Protein AF-A0A1F2TMM4-F1 (afdb_monomer_lite)

Structure (mmCIF, N/CA/C/O backbone):
data_AF-A0A1F2TMM4-F1
#
_entry.id   AF-A0A1F2TMM4-F1
#
loop_
_atom_site.group_PDB
_atom_site.id
_atom_site.type_symbol
_atom_site.label_atom_id
_atom_site.label_alt_id
_atom_site.label_comp_id
_atom_site.label_asym_id
_atom_site.label_entity_id
_atom_site.label_seq_id
_atom_site.pdbx_PDB_ins_code
_atom_site.Cartn_x
_atom_site.Cartn_y
_atom_site.Cartn_z
_atom_site.occupancy
_atom_site.B_iso_or_equiv
_atom_site.auth_seq_id
_atom_site.auth_comp_id
_atom_site.auth_asym_id
_atom_site.auth_atom_id
_atom_site.pdbx_PDB_model_num
ATOM 1 N N . MET A 1 1 ? 10.411 -14.068 -1.521 1.00 69.00 1 MET A N 1
ATOM 2 C CA . MET A 1 1 ? 9.157 -13.344 -1.200 1.00 69.00 1 MET A CA 1
ATOM 3 C C . MET A 1 1 ? 8.398 -13.103 -2.488 1.00 69.00 1 MET A C 1
ATOM 5 O O . MET A 1 1 ? 9.054 -12.817 -3.476 1.00 69.00 1 MET A O 1
ATOM 9 N N . LYS A 1 2 ? 7.069 -13.236 -2.517 1.00 70.75 2 LYS A N 1
ATOM 10 C CA . LYS A 1 2 ? 6.279 -12.929 -3.717 1.00 70.75 2 LYS A CA 1
ATOM 11 C C . LYS A 1 2 ? 5.278 -11.819 -3.378 1.00 70.75 2 LYS A C 1
ATOM 13 O O . LYS A 1 2 ? 4.408 -12.082 -2.549 1.00 70.75 2 LYS A O 1
ATOM 18 N N . PRO A 1 3 ? 5.389 -10.612 -3.964 1.00 80.25 3 PRO A N 1
ATOM 19 C CA . PRO A 1 3 ? 4.380 -9.575 -3.771 1.00 80.25 3 PRO A CA 1
ATOM 20 C C . PRO A 1 3 ? 2.982 -10.102 -4.109 1.00 80.25 3 PRO A C 1
ATOM 22 O O . PRO A 1 3 ? 2.794 -10.832 -5.084 1.00 80.25 3 PRO A O 1
ATOM 25 N N . THR A 1 4 ? 1.990 -9.744 -3.294 1.00 90.00 4 THR A N 1
ATOM 26 C CA . THR A 1 4 ? 0.602 -10.152 -3.540 1.00 90.00 4 THR A CA 1
ATOM 27 C C . THR A 1 4 ? -0.028 -9.167 -4.520 1.00 90.00 4 THR A C 1
ATOM 29 O O . THR A 1 4 ? 0.005 -7.965 -4.243 1.00 90.00 4 THR A O 1
ATOM 32 N N . PRO A 1 5 ? -0.604 -9.613 -5.654 1.00 91.31 5 PRO A N 1
ATOM 33 C CA . PRO A 1 5 ? -1.351 -8.727 -6.540 1.00 91.31 5 PRO A CA 1
ATOM 34 C C . PRO A 1 5 ? -2.406 -7.951 -5.752 1.00 91.31 5 PRO A C 1
ATOM 36 O O . PRO A 1 5 ? -3.120 -8.524 -4.932 1.00 91.31 5 PRO A O 1
ATOM 39 N N . LEU A 1 6 ? -2.528 -6.645 -5.993 1.00 92.56 6 LEU A N 1
ATOM 40 C CA . LEU A 1 6 ? -3.396 -5.786 -5.183 1.00 92.56 6 LEU A CA 1
ATOM 41 C C . LEU A 1 6 ? -4.858 -6.252 -5.194 1.00 92.56 6 LEU A C 1
ATOM 43 O O . LEU A 1 6 ? -5.543 -6.112 -4.192 1.00 92.56 6 LEU A O 1
ATOM 47 N N . ILE A 1 7 ? -5.324 -6.864 -6.285 1.00 95.00 7 ILE A N 1
ATOM 48 C CA . ILE A 1 7 ? -6.676 -7.437 -6.390 1.00 95.00 7 ILE A CA 1
ATOM 49 C C . ILE A 1 7 ? -6.937 -8.593 -5.402 1.00 95.00 7 ILE A C 1
ATOM 51 O O . ILE A 1 7 ? -8.093 -8.887 -5.087 1.00 95.00 7 ILE A O 1
ATOM 55 N N . ASP A 1 8 ? -5.883 -9.223 -4.884 1.00 95.38 8 ASP A N 1
ATOM 56 C CA . ASP A 1 8 ? -5.945 -10.359 -3.959 1.00 95.38 8 ASP A CA 1
ATOM 57 C C . ASP A 1 8 ? -5.644 -9.976 -2.502 1.00 95.38 8 ASP A C 1
ATOM 59 O O . ASP A 1 8 ? -5.849 -10.780 -1.594 1.00 95.38 8 ASP A O 1
ATOM 63 N N . ALA A 1 9 ? -5.237 -8.732 -2.248 1.00 94.38 9 ALA A N 1
ATOM 64 C CA . ALA A 1 9 ? -4.833 -8.238 -0.933 1.00 94.38 9 ALA A CA 1
ATOM 65 C C . ALA A 1 9 ? -6.020 -7.853 -0.024 1.00 94.38 9 ALA A C 1
ATOM 67 O O . ALA A 1 9 ? -6.048 -6.765 0.542 1.00 94.38 9 ALA A O 1
ATOM 68 N N . LEU A 1 10 ? -7.029 -8.720 0.105 1.00 94.56 10 LEU A N 1
ATOM 69 C CA . LEU A 1 10 ? -8.280 -8.427 0.828 1.00 94.56 10 LEU A CA 1
ATOM 70 C C . LEU A 1 10 ? -8.173 -8.488 2.359 1.00 94.56 10 LEU A C 1
ATOM 72 O O . LEU A 1 10 ? -9.057 -7.976 3.046 1.00 94.56 10 LEU A O 1
ATOM 76 N N . ASP A 1 11 ? -7.147 -9.148 2.894 1.00 93.69 11 ASP A N 1
ATOM 77 C CA . ASP A 1 11 ? -7.021 -9.361 4.334 1.00 93.69 11 ASP A CA 1
ATOM 78 C C . ASP A 1 11 ? -6.345 -8.174 5.031 1.00 93.69 11 ASP A C 1
ATOM 80 O O . ASP A 1 11 ? -5.123 -8.009 5.003 1.00 93.69 11 ASP A O 1
ATOM 84 N N . GLU A 1 12 ? -7.153 -7.368 5.714 1.00 91.56 12 GLU A N 1
ATOM 85 C CA . GLU A 1 12 ? -6.699 -6.206 6.479 1.00 91.56 12 GLU A CA 1
ATOM 86 C C . GLU A 1 12 ? -5.699 -6.556 7.581 1.00 91.56 12 GLU A C 1
ATOM 88 O O . GLU A 1 12 ? -4.854 -5.726 7.915 1.00 91.56 12 GLU A O 1
ATOM 93 N N . LYS A 1 13 ? -5.746 -7.778 8.126 1.00 89.88 13 LYS A N 1
ATOM 94 C CA . LYS A 1 13 ? -4.810 -8.210 9.173 1.00 89.88 13 LYS A CA 1
ATOM 95 C C . LYS A 1 13 ? -3.401 -8.428 8.637 1.00 89.88 13 LYS A C 1
ATOM 97 O O . LYS A 1 13 ? -2.453 -8.369 9.411 1.00 89.88 13 LYS A O 1
ATOM 102 N N . HIS A 1 14 ? -3.264 -8.670 7.336 1.00 90.88 14 HIS A N 1
ATOM 103 C CA . HIS A 1 14 ? -1.972 -8.910 6.698 1.00 90.88 14 HIS A CA 1
ATOM 104 C C . HIS A 1 14 ? -1.487 -7.697 5.899 1.00 90.88 14 HIS A C 1
ATOM 106 O O . HIS A 1 14 ? -0.286 -7.422 5.911 1.00 90.88 14 HIS A O 1
ATOM 112 N N . PHE A 1 15 ? -2.402 -6.962 5.254 1.00 90.81 15 PHE A N 1
ATOM 113 C CA . PHE A 1 15 ? -2.084 -5.890 4.300 1.00 90.81 15 PHE A CA 1
ATOM 114 C C . PHE A 1 15 ? -2.547 -4.485 4.730 1.00 90.81 15 PHE A C 1
ATOM 116 O O . PHE A 1 15 ? -2.231 -3.504 4.054 1.00 90.81 15 PHE A O 1
ATOM 123 N N . GLY A 1 16 ? -3.300 -4.355 5.826 1.00 89.88 16 GLY A N 1
ATOM 124 C CA . GLY A 1 16 ? -3.872 -3.088 6.295 1.00 89.88 16 GLY A CA 1
ATOM 125 C C . GLY A 1 16 ? -5.124 -2.623 5.534 1.00 89.88 16 GLY A C 1
ATOM 126 O O . GLY A 1 16 ? -5.480 -3.149 4.476 1.00 89.88 16 GLY A O 1
ATOM 127 N N . GLY A 1 17 ? -5.799 -1.611 6.092 1.00 89.62 17 GLY A N 1
ATOM 128 C CA . GLY A 1 17 ? -7.124 -1.150 5.641 1.00 89.62 17 GLY A CA 1
ATOM 129 C C . GLY A 1 17 ? -7.149 -0.568 4.225 1.00 89.62 17 GLY A C 1
ATOM 130 O O . GLY A 1 17 ? -8.059 -0.852 3.438 1.00 89.62 17 GLY A O 1
ATOM 131 N N . LYS A 1 18 ? -6.110 0.186 3.849 1.00 90.75 18 LYS A N 1
ATOM 132 C CA . LYS A 1 18 ? -6.027 0.844 2.537 1.00 90.75 18 LYS A CA 1
ATOM 133 C C . LYS A 1 18 ? -5.828 -0.154 1.406 1.00 90.75 18 LYS A C 1
ATOM 135 O O . LYS A 1 18 ? -6.523 -0.066 0.396 1.00 90.75 18 LYS A O 1
ATOM 140 N N . ALA A 1 19 ? -4.906 -1.102 1.571 1.00 92.88 19 ALA A N 1
ATOM 141 C CA . ALA A 1 19 ? -4.655 -2.143 0.577 1.00 92.88 19 ALA A CA 1
ATOM 142 C C . ALA A 1 19 ? -5.905 -3.006 0.363 1.00 92.88 19 ALA A C 1
ATOM 144 O O . ALA A 1 19 ? -6.340 -3.164 -0.777 1.00 92.88 19 ALA A O 1
ATOM 145 N N . ALA A 1 20 ? -6.550 -3.452 1.448 1.00 93.69 20 ALA A N 1
ATOM 146 C CA . ALA A 1 20 ? -7.796 -4.212 1.372 1.00 93.69 20 ALA A CA 1
ATOM 147 C C . ALA A 1 20 ? -8.934 -3.424 0.716 1.00 93.69 20 ALA A C 1
ATOM 149 O O . ALA A 1 20 ? -9.695 -3.964 -0.087 1.00 93.69 20 ALA A O 1
ATOM 150 N N . SER A 1 21 ? -9.035 -2.126 1.000 1.00 94.00 21 SER A N 1
ATOM 151 C CA . SER A 1 21 ? -1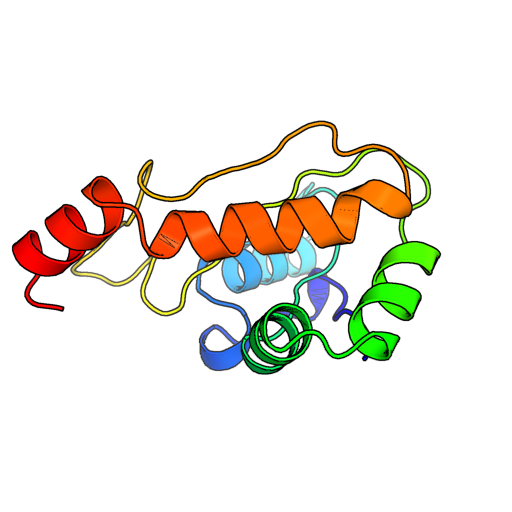0.019 -1.260 0.354 1.00 94.00 21 SER A CA 1
ATOM 152 C C . SER A 1 21 ? -9.762 -1.127 -1.147 1.00 94.00 21 SER A C 1
ATOM 154 O O . SER A 1 21 ? -10.690 -1.306 -1.931 1.00 94.00 21 SER A O 1
ATOM 156 N N . LEU A 1 22 ? -8.515 -0.910 -1.578 1.00 95.19 22 LEU A N 1
ATOM 157 C CA . LEU A 1 22 ? -8.164 -0.890 -3.003 1.00 95.19 22 LEU A CA 1
ATOM 158 C C . LEU A 1 22 ? -8.426 -2.243 -3.687 1.00 95.19 22 LEU A C 1
ATOM 160 O O . LEU A 1 22 ? -8.946 -2.262 -4.803 1.00 95.19 22 LEU A O 1
ATOM 164 N N . ALA A 1 23 ? -8.146 -3.360 -3.009 1.00 95.81 23 ALA A N 1
ATOM 165 C CA . ALA A 1 23 ? -8.452 -4.707 -3.491 1.00 95.81 23 ALA A CA 1
ATOM 166 C C . ALA A 1 23 ? -9.958 -4.896 -3.741 1.00 95.81 23 ALA A C 1
ATOM 168 O O . ALA A 1 23 ? -10.367 -5.394 -4.793 1.00 95.81 23 ALA A O 1
ATOM 169 N N . ARG A 1 24 ? -10.801 -4.437 -2.804 1.00 96.31 24 ARG A N 1
ATOM 170 C CA . ARG A 1 24 ? -12.266 -4.452 -2.946 1.00 96.31 24 ARG A CA 1
ATOM 171 C C . ARG A 1 24 ? -12.732 -3.617 -4.140 1.00 96.31 24 ARG A C 1
ATOM 173 O O . ARG A 1 24 ? -13.573 -4.084 -4.904 1.00 96.31 24 ARG A O 1
ATOM 180 N N . LEU A 1 25 ? -12.168 -2.423 -4.334 1.00 96.94 25 LEU A N 1
ATOM 181 C CA . LEU A 1 25 ? -12.504 -1.558 -5.471 1.00 96.94 25 LEU A CA 1
ATOM 182 C C . LEU A 1 25 ? -12.100 -2.192 -6.816 1.00 96.94 25 LEU A C 1
ATOM 184 O O . LEU A 1 25 ? -12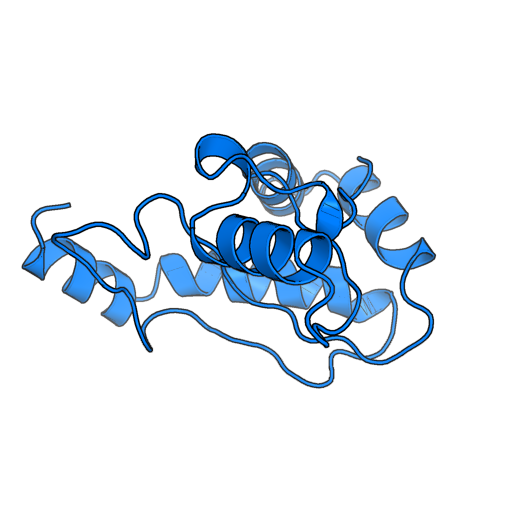.898 -2.176 -7.752 1.00 96.94 25 LEU A O 1
ATOM 188 N N . LEU A 1 26 ? -10.915 -2.812 -6.900 1.00 96.12 26 LEU A N 1
ATOM 189 C CA . LEU A 1 26 ? -10.480 -3.567 -8.084 1.00 96.12 26 LEU A CA 1
ATOM 190 C C . LEU A 1 26 ? -11.443 -4.713 -8.413 1.00 96.12 26 LEU A C 1
ATOM 192 O O . LEU A 1 26 ? -11.863 -4.855 -9.559 1.00 96.12 26 LEU A O 1
ATOM 196 N N . ARG A 1 27 ? -11.840 -5.508 -7.410 1.00 96.31 27 ARG A N 1
ATOM 197 C CA . ARG A 1 27 ? -12.803 -6.610 -7.595 1.00 96.31 27 ARG A CA 1
ATOM 198 C C . ARG A 1 27 ? -14.200 -6.129 -7.982 1.00 96.31 27 ARG A C 1
ATOM 200 O O . ARG A 1 27 ? -14.920 -6.857 -8.658 1.00 96.31 27 ARG A O 1
ATOM 207 N N . ALA A 1 28 ? -14.565 -4.910 -7.596 1.00 97.31 28 ALA A N 1
ATOM 208 C CA . ALA A 1 28 ? -15.793 -4.255 -8.035 1.00 97.31 28 ALA A CA 1
ATOM 209 C C . ALA A 1 28 ? -15.711 -3.694 -9.472 1.00 97.31 28 ALA A C 1
ATOM 211 O O . ALA A 1 28 ? -16.688 -3.129 -9.956 1.00 97.31 28 ALA A O 1
ATOM 212 N N . GLY A 1 29 ? -14.569 -3.829 -10.159 1.00 96.62 29 GLY A N 1
ATOM 213 C CA . GLY A 1 29 ? -14.373 -3.334 -11.524 1.00 96.62 29 GLY A CA 1
ATOM 214 C C . GLY A 1 29 ? -14.155 -1.822 -11.618 1.00 96.62 29 GLY A C 1
ATOM 215 O O . GLY A 1 29 ? -14.265 -1.254 -12.703 1.00 96.62 29 GLY A O 1
ATOM 216 N N . LEU A 1 30 ? -13.861 -1.153 -10.498 1.00 97.50 30 LEU A N 1
ATOM 217 C CA . LEU A 1 30 ? -13.562 0.277 -10.490 1.00 97.50 30 LEU A CA 1
ATOM 218 C C . LEU A 1 30 ? -12.141 0.543 -11.017 1.00 97.50 30 LEU A C 1
ATOM 220 O O . LEU A 1 30 ? -11.253 -0.297 -10.844 1.00 97.50 30 LEU A O 1
ATOM 224 N N . PRO A 1 31 ? -11.896 1.715 -11.635 1.00 95.44 31 PRO A N 1
ATOM 225 C CA . PRO A 1 31 ? -10.619 2.038 -12.265 1.00 95.44 31 PRO A CA 1
ATOM 226 C C . PRO A 1 31 ? -9.551 2.383 -11.217 1.00 95.44 31 PRO A C 1
ATOM 228 O O . PRO A 1 31 ? -9.225 3.545 -10.980 1.00 95.44 31 PRO A O 1
ATOM 231 N N . VAL A 1 32 ? -9.002 1.357 -10.577 1.00 93.62 32 VAL A N 1
ATOM 232 C CA . VAL A 1 32 ? -7.867 1.467 -9.659 1.00 93.62 32 VAL A CA 1
ATOM 233 C C . VAL A 1 32 ? -6.592 1.077 -10.414 1.00 93.62 32 VAL A C 1
ATOM 235 O O . VAL A 1 32 ? -6.594 0.061 -11.112 1.00 93.62 32 VAL A O 1
ATOM 238 N N . PRO A 1 33 ? -5.494 1.849 -10.300 1.00 90.56 33 PRO A N 1
ATOM 239 C CA . PRO A 1 33 ? -4.220 1.460 -10.893 1.00 90.56 33 PRO A CA 1
ATOM 240 C C . PRO A 1 33 ? -3.769 0.071 -10.408 1.00 90.56 33 PRO A C 1
ATOM 242 O O . PRO A 1 33 ? -3.904 -0.223 -9.216 1.00 90.56 33 PRO A O 1
ATOM 245 N N . PRO A 1 34 ? -3.215 -0.782 -11.289 1.00 86.50 34 PRO A N 1
ATOM 246 C CA . PRO A 1 34 ? -2.674 -2.067 -10.873 1.00 86.50 34 PRO A CA 1
ATOM 247 C C . PRO A 1 34 ? -1.477 -1.862 -9.939 1.00 86.50 34 PRO A C 1
ATOM 249 O O . PRO A 1 34 ? -0.780 -0.848 -9.993 1.00 86.50 34 PRO A O 1
ATOM 252 N N . GLY A 1 35 ? -1.222 -2.850 -9.091 1.00 89.19 35 GLY A N 1
ATOM 253 C CA . GLY A 1 35 ? -0.100 -2.818 -8.168 1.00 89.19 35 GLY A CA 1
ATOM 254 C C . GLY A 1 35 ? -0.051 -4.067 -7.308 1.00 89.19 35 GLY A C 1
ATOM 255 O O . GLY A 1 35 ? -0.760 -5.043 -7.564 1.00 89.19 35 GLY A O 1
ATOM 256 N N . PHE A 1 36 ? 0.760 -3.998 -6.261 1.00 90.06 36 PHE A N 1
ATOM 257 C CA . PHE A 1 36 ? 0.980 -5.091 -5.328 1.00 90.06 36 PHE A CA 1
ATOM 258 C C . PHE A 1 36 ? 0.911 -4.594 -3.888 1.00 90.06 36 PHE A C 1
ATOM 260 O O . PHE A 1 36 ? 1.216 -3.432 -3.610 1.00 90.06 36 PHE A O 1
ATOM 267 N N . ALA A 1 37 ? 0.534 -5.487 -2.980 1.00 91.69 37 ALA A N 1
ATOM 268 C CA . ALA A 1 37 ? 0.620 -5.286 -1.544 1.00 91.69 37 ALA A CA 1
ATOM 269 C C . ALA A 1 37 ? 1.686 -6.215 -0.952 1.00 91.69 37 ALA A C 1
ATOM 271 O O . ALA A 1 37 ? 1.833 -7.369 -1.368 1.00 91.69 37 ALA A O 1
ATOM 272 N N . LEU A 1 38 ? 2.416 -5.698 0.034 1.00 89.00 38 LEU A N 1
ATOM 273 C CA . LEU A 1 38 ? 3.345 -6.476 0.847 1.00 89.00 38 LEU A CA 1
ATOM 274 C C . LEU A 1 38 ? 2.666 -6.828 2.156 1.00 89.00 38 LEU A C 1
ATOM 276 O O . LEU A 1 38 ? 2.061 -5.956 2.785 1.00 89.00 38 LEU A O 1
ATOM 280 N N . ALA A 1 39 ? 2.752 -8.098 2.548 1.00 88.94 39 ALA A N 1
ATOM 281 C CA . ALA A 1 39 ? 2.274 -8.505 3.856 1.00 88.94 39 ALA A CA 1
ATOM 282 C C . ALA A 1 39 ? 3.145 -7.862 4.944 1.00 88.94 39 ALA A C 1
ATOM 284 O O . ALA A 1 39 ? 4.309 -7.528 4.723 1.00 88.94 39 ALA A O 1
ATOM 285 N N . THR A 1 40 ? 2.604 -7.717 6.148 1.00 85.69 40 THR A N 1
ATOM 286 C CA . THR A 1 40 ? 3.356 -7.134 7.271 1.00 85.69 40 THR A CA 1
ATOM 287 C C . THR A 1 40 ? 4.658 -7.899 7.545 1.00 85.69 40 THR A C 1
ATOM 289 O O . THR A 1 40 ? 5.709 -7.280 7.684 1.00 85.69 40 THR A O 1
ATOM 292 N N . THR A 1 41 ? 4.615 -9.233 7.485 1.00 85.56 41 THR A N 1
ATOM 293 C CA . THR A 1 41 ? 5.791 -10.113 7.617 1.00 85.56 41 THR A CA 1
ATOM 294 C C . THR A 1 41 ? 6.843 -9.868 6.538 1.00 85.56 41 THR A C 1
ATOM 296 O O . THR A 1 41 ? 8.039 -10.007 6.776 1.00 85.56 41 THR A O 1
ATOM 299 N N . ASP A 1 42 ? 6.403 -9.494 5.338 1.00 83.69 42 ASP A N 1
ATOM 300 C CA . ASP A 1 42 ? 7.296 -9.206 4.225 1.00 83.69 42 ASP A CA 1
ATOM 301 C C . ASP A 1 42 ? 8.005 -7.863 4.427 1.00 83.69 42 ASP A C 1
ATOM 303 O O . ASP A 1 42 ? 9.213 -7.745 4.232 1.00 83.69 42 ASP A O 1
ATOM 307 N N . VAL A 1 43 ? 7.268 -6.849 4.884 1.00 81.81 43 VAL A N 1
ATOM 308 C CA . VAL A 1 43 ? 7.847 -5.548 5.240 1.00 81.81 43 VAL A CA 1
ATOM 309 C C . VAL A 1 43 ? 8.858 -5.690 6.385 1.00 81.81 43 VAL A C 1
ATOM 311 O O . VAL A 1 43 ? 9.900 -5.038 6.353 1.00 81.81 43 VAL A O 1
ATOM 314 N N . GLU A 1 44 ? 8.584 -6.553 7.366 1.00 82.19 44 GLU A N 1
ATOM 315 C CA . GLU A 1 44 ? 9.512 -6.877 8.460 1.00 82.19 44 GLU A CA 1
ATOM 316 C C . GLU A 1 44 ? 10.790 -7.546 7.947 1.00 82.19 44 GLU A C 1
ATOM 318 O O . GLU A 1 44 ? 11.881 -7.077 8.251 1.00 82.19 44 GLU A O 1
ATOM 323 N N . ALA A 1 45 ? 10.680 -8.553 7.079 1.00 80.19 45 ALA A N 1
ATOM 324 C CA . ALA A 1 45 ? 11.850 -9.210 6.496 1.00 80.19 45 ALA A CA 1
ATOM 325 C C . ALA A 1 45 ? 12.740 -8.246 5.685 1.00 80.19 45 ALA A C 1
ATOM 327 O O . ALA A 1 45 ? 13.968 -8.345 5.726 1.00 80.19 45 ALA A O 1
ATOM 328 N N . VAL A 1 46 ? 12.134 -7.299 4.957 1.00 76.00 46 VAL A N 1
ATOM 329 C CA . VAL A 1 46 ? 12.871 -6.236 4.251 1.00 76.00 46 VAL A CA 1
ATOM 330 C C . VAL A 1 46 ? 13.597 -5.322 5.241 1.00 76.00 46 VAL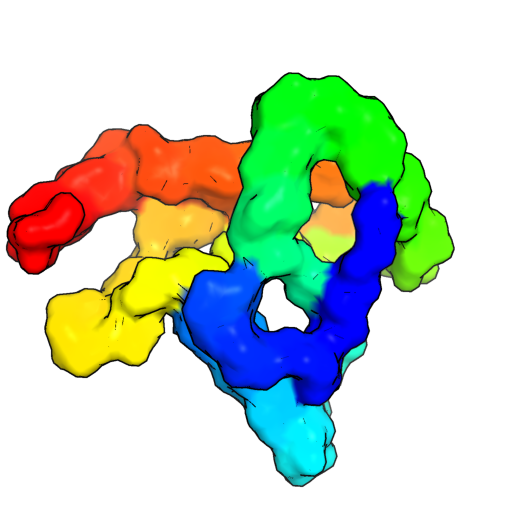 A C 1
ATOM 332 O O . VAL A 1 46 ? 14.751 -4.965 5.008 1.00 76.00 46 VAL A O 1
ATOM 335 N N . PHE A 1 47 ? 12.939 -4.960 6.343 1.00 76.81 47 PHE A N 1
ATOM 336 C CA . PHE A 1 47 ? 13.519 -4.122 7.391 1.00 76.81 47 PHE A CA 1
ATOM 337 C C . PHE A 1 47 ? 14.690 -4.805 8.111 1.00 76.81 47 PHE A C 1
ATOM 339 O O . PHE A 1 47 ? 15.704 -4.164 8.374 1.00 76.81 47 PHE A O 1
ATOM 346 N N . ASP A 1 48 ? 14.593 -6.114 8.340 1.00 80.38 48 ASP A N 1
ATOM 347 C CA . ASP A 1 48 ? 15.648 -6.927 8.957 1.00 80.38 48 ASP A CA 1
ATOM 348 C C . ASP A 1 48 ? 16.837 -7.200 8.010 1.00 80.38 48 ASP A C 1
ATOM 350 O O . ASP A 1 48 ? 17.785 -7.900 8.369 1.00 80.38 48 ASP A O 1
ATOM 354 N N . GLY A 1 49 ? 16.824 -6.635 6.796 1.00 70.62 49 GLY A N 1
ATOM 355 C CA . GLY A 1 49 ? 17.938 -6.708 5.852 1.00 70.62 49 GLY A CA 1
ATOM 356 C C . GLY A 1 49 ? 18.034 -8.034 5.097 1.00 70.62 49 GLY A C 1
ATOM 357 O O . GLY A 1 49 ? 19.108 -8.379 4.597 1.00 70.62 49 GLY A O 1
ATOM 358 N N . LEU A 1 50 ? 16.937 -8.792 4.984 1.00 65.69 50 LEU A N 1
ATOM 359 C CA . LEU A 1 50 ? 16.927 -10.045 4.233 1.00 65.69 50 LEU A CA 1
ATOM 360 C C . LEU A 1 50 ? 16.968 -9.766 2.718 1.00 65.69 50 LEU A C 1
ATOM 362 O O . LEU A 1 50 ? 15.944 -9.510 2.086 1.00 65.69 50 LEU A O 1
ATOM 366 N N . ALA A 1 51 ? 18.169 -9.829 2.131 1.00 56.16 51 ALA A N 1
ATOM 367 C CA . ALA A 1 51 ? 18.463 -9.428 0.748 1.00 56.16 51 ALA A CA 1
ATOM 368 C C . ALA A 1 51 ? 17.558 -10.074 -0.328 1.00 56.16 51 ALA A C 1
ATOM 370 O O . ALA A 1 51 ? 17.198 -9.419 -1.308 1.00 56.16 51 ALA A O 1
ATOM 371 N N . ASP A 1 52 ? 17.118 -11.319 -0.127 1.00 60.72 52 ASP A N 1
ATOM 372 C CA . ASP A 1 52 ? 16.275 -12.049 -1.089 1.00 60.72 52 ASP A CA 1
ATOM 373 C C . ASP A 1 52 ? 14.832 -11.519 -1.172 1.00 60.72 52 ASP A C 1
ATOM 375 O O . ASP A 1 52 ? 14.124 -11.756 -2.155 1.00 60.72 52 ASP A O 1
ATOM 379 N N . ALA A 1 53 ? 14.374 -10.780 -0.156 1.00 59.56 53 ALA A N 1
ATOM 380 C CA . ALA A 1 53 ? 13.047 -10.171 -0.133 1.00 59.56 53 ALA A CA 1
ATOM 381 C C . ALA A 1 53 ? 12.881 -9.099 -1.221 1.00 59.56 53 ALA A C 1
ATOM 383 O O . ALA A 1 53 ? 11.835 -9.003 -1.865 1.00 59.56 53 ALA A O 1
ATOM 384 N N . LEU A 1 54 ? 13.937 -8.319 -1.452 1.00 61.00 54 LEU A N 1
ATOM 385 C CA . LEU A 1 54 ? 13.918 -7.160 -2.339 1.00 61.00 54 LEU A CA 1
ATOM 386 C C . LEU A 1 54 ? 14.063 -7.544 -3.813 1.00 61.00 54 LEU A C 1
ATOM 388 O O . LEU A 1 54 ? 13.482 -6.892 -4.677 1.00 61.00 54 LEU A O 1
ATOM 392 N N . THR A 1 55 ? 14.776 -8.631 -4.110 1.00 63.03 55 THR A N 1
ATOM 393 C CA . THR A 1 55 ? 15.031 -9.086 -5.486 1.00 63.03 55 THR A CA 1
ATOM 394 C C . THR A 1 55 ? 13.749 -9.426 -6.247 1.00 63.03 55 THR A C 1
ATOM 396 O O . THR A 1 55 ? 13.642 -9.125 -7.430 1.00 63.03 55 THR A O 1
ATOM 399 N N . HIS A 1 56 ? 12.736 -9.992 -5.590 1.00 61.75 56 HIS A N 1
ATOM 400 C CA . HIS A 1 56 ? 11.465 -10.304 -6.254 1.00 61.75 56 HIS A CA 1
ATOM 401 C C . HIS A 1 56 ? 10.570 -9.081 -6.473 1.00 61.75 56 HIS A C 1
ATOM 403 O O . HIS A 1 56 ? 9.830 -9.039 -7.450 1.00 61.75 56 HIS A O 1
ATOM 409 N N . LEU A 1 57 ? 10.652 -8.078 -5.594 1.00 62.31 57 LEU A N 1
ATOM 410 C CA . LEU A 1 57 ? 9.901 -6.827 -5.736 1.00 62.31 57 LEU A CA 1
ATOM 411 C C . LEU A 1 57 ? 10.328 -6.024 -6.959 1.00 62.31 57 LEU A C 1
ATOM 413 O O . LEU A 1 57 ? 9.523 -5.318 -7.560 1.00 62.31 57 LEU A O 1
ATOM 417 N N . ARG A 1 58 ? 11.607 -6.141 -7.306 1.00 61.16 58 ARG A N 1
ATOM 418 C CA . ARG A 1 58 ? 12.225 -5.477 -8.445 1.00 61.16 58 ARG A CA 1
ATOM 419 C C . ARG A 1 58 ? 11.614 -5.928 -9.774 1.00 61.16 58 ARG A C 1
ATOM 421 O O . ARG A 1 58 ? 11.199 -5.095 -10.566 1.00 61.16 58 ARG A O 1
ATOM 428 N N . LEU A 1 59 ? 11.439 -7.232 -9.955 1.00 55.97 59 LEU A N 1
ATOM 429 C CA . LEU A 1 59 ? 11.174 -7.838 -11.262 1.00 55.97 59 LEU A CA 1
ATOM 430 C C . LEU A 1 59 ? 9.756 -7.623 -11.830 1.00 55.97 59 LEU A C 1
ATOM 432 O O . LEU A 1 59 ? 9.505 -8.005 -12.971 1.00 55.97 59 LEU A O 1
ATOM 436 N N . GLU A 1 60 ? 8.816 -7.043 -11.074 1.00 64.50 60 GLU A N 1
ATOM 437 C CA . GLU A 1 60 ? 7.396 -6.984 -11.474 1.00 64.50 60 GLU A CA 1
ATOM 438 C C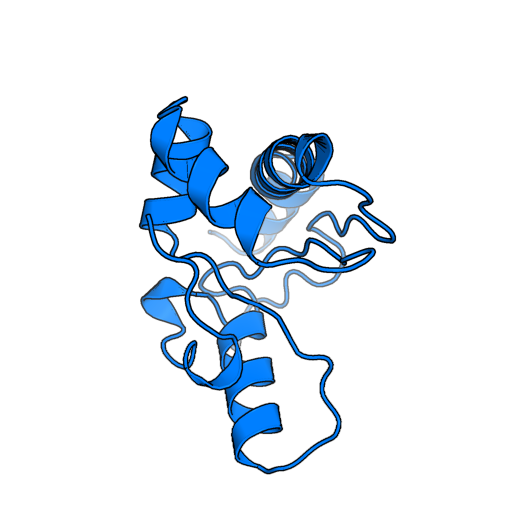 . GLU A 1 60 ? 6.877 -5.578 -11.846 1.00 64.50 60 GLU A C 1
ATOM 440 O O . GLU A 1 60 ? 5.736 -5.446 -12.295 1.00 64.50 60 GLU A O 1
ATOM 445 N N . PHE A 1 61 ? 7.690 -4.518 -11.738 1.00 65.25 61 PHE A N 1
ATOM 446 C CA . PHE A 1 61 ? 7.261 -3.148 -12.065 1.00 65.25 61 PHE A CA 1
ATOM 447 C C . PHE A 1 61 ? 7.880 -2.623 -13.369 1.00 65.25 61 PHE A C 1
ATOM 449 O O . PHE A 1 61 ? 9.035 -2.214 -13.416 1.00 65.25 61 PHE A O 1
ATOM 456 N N . ALA A 1 62 ? 7.069 -2.533 -14.428 1.00 63.72 62 ALA A N 1
ATOM 457 C CA . ALA A 1 62 ? 7.492 -2.040 -15.747 1.00 63.72 62 ALA A CA 1
ATOM 458 C C . ALA A 1 62 ? 7.559 -0.495 -15.879 1.00 63.72 62 ALA A C 1
ATOM 460 O O . ALA A 1 62 ? 7.808 0.022 -16.967 1.00 63.72 62 ALA A O 1
ATOM 461 N N . GLY A 1 63 ? 7.318 0.268 -14.805 1.00 75.56 63 GLY A N 1
ATOM 462 C CA . GLY A 1 63 ? 7.229 1.732 -14.847 1.00 75.56 63 GLY A CA 1
ATOM 463 C C . GLY A 1 63 ? 7.258 2.393 -13.462 1.00 75.56 63 GLY A C 1
ATOM 464 O O . GLY A 1 63 ? 7.367 1.694 -12.455 1.00 75.56 63 GLY A O 1
ATOM 465 N N . PRO A 1 64 ? 7.179 3.739 -13.385 1.00 84.12 64 PRO A N 1
ATOM 466 C CA . PRO A 1 64 ? 7.170 4.451 -12.110 1.00 84.12 64 PRO A CA 1
ATOM 467 C C . PRO A 1 64 ? 5.993 4.010 -11.237 1.00 84.12 64 PRO A C 1
ATOM 469 O O . PRO A 1 64 ? 4.859 3.943 -11.711 1.00 84.12 64 PRO A O 1
ATOM 472 N N . CYS A 1 65 ? 6.247 3.779 -9.951 1.00 86.50 65 CYS A N 1
ATOM 473 C CA . CYS A 1 65 ? 5.220 3.396 -8.988 1.00 86.50 65 CYS A CA 1
ATOM 474 C C . CYS A 1 65 ? 5.083 4.420 -7.849 1.00 86.50 65 CYS A C 1
ATOM 476 O O . CYS A 1 65 ? 5.915 5.314 -7.661 1.00 86.50 65 CYS A O 1
ATOM 478 N N . ALA A 1 66 ? 3.982 4.312 -7.107 1.00 90.19 66 ALA A N 1
ATOM 479 C CA . ALA A 1 66 ? 3.794 4.997 -5.836 1.00 90.19 66 ALA A CA 1
ATOM 480 C C . ALA A 1 66 ? 3.921 3.972 -4.705 1.00 90.19 66 ALA A C 1
ATOM 482 O O . ALA A 1 66 ? 3.246 2.945 -4.732 1.00 90.19 66 ALA A O 1
ATOM 483 N N . VAL A 1 67 ? 4.744 4.272 -3.702 1.00 89.44 67 VAL A N 1
ATOM 484 C CA . VAL A 1 67 ? 4.905 3.445 -2.501 1.00 89.44 67 VAL A CA 1
ATOM 485 C C . VAL A 1 67 ? 4.202 4.148 -1.348 1.00 89.44 67 VAL A C 1
ATOM 487 O O . VAL A 1 67 ? 4.465 5.318 -1.056 1.00 89.44 67 VAL A O 1
ATOM 490 N N . ARG A 1 68 ? 3.247 3.453 -0.732 1.00 90.50 68 ARG A N 1
ATOM 491 C CA . ARG A 1 68 ? 2.328 4.003 0.272 1.00 90.50 68 ARG A CA 1
ATOM 492 C C . ARG A 1 68 ? 2.229 3.046 1.445 1.00 90.50 68 ARG A C 1
ATOM 494 O O . ARG A 1 68 ? 2.261 1.835 1.247 1.00 90.50 68 ARG A O 1
ATOM 501 N N . SER A 1 69 ? 2.066 3.586 2.648 1.00 89.19 69 SER A N 1
ATOM 502 C CA . SER A 1 69 ? 1.730 2.761 3.801 1.00 89.19 69 SER A CA 1
ATOM 503 C C . SER A 1 69 ? 0.278 2.285 3.724 1.00 89.19 69 SER A C 1
ATOM 505 O O . SER A 1 69 ? -0.608 2.964 3.192 1.00 89.19 69 SER A O 1
ATOM 507 N N . SER A 1 70 ? 0.052 1.113 4.300 1.00 87.38 70 SER A N 1
ATOM 508 C CA . SER A 1 70 ? -1.267 0.578 4.612 1.00 87.38 70 SER A CA 1
ATOM 509 C C . SER A 1 70 ? -1.143 -0.104 5.967 1.00 87.38 70 SER A C 1
ATOM 511 O O . SER A 1 70 ? -0.818 -1.286 6.049 1.00 87.38 70 SER A O 1
ATOM 513 N N . ALA A 1 71 ? -1.263 0.673 7.043 1.00 82.31 71 ALA A N 1
ATOM 514 C CA . ALA A 1 71 ? -1.082 0.142 8.388 1.00 82.31 71 ALA A CA 1
ATOM 515 C C . ALA A 1 71 ? -2.347 -0.587 8.874 1.00 82.31 71 ALA A C 1
ATOM 517 O O . ALA A 1 71 ? -3.480 -0.251 8.518 1.00 82.31 71 ALA A O 1
ATOM 518 N N . ILE A 1 72 ? -2.151 -1.605 9.711 1.00 81.56 72 ILE A N 1
ATOM 519 C CA . ILE A 1 72 ? -3.246 -2.304 10.389 1.00 81.56 72 ILE A CA 1
ATOM 520 C C . ILE A 1 72 ? -3.902 -1.323 11.371 1.00 81.56 72 ILE A C 1
ATOM 522 O O . ILE A 1 72 ? -3.210 -0.676 12.155 1.00 81.56 72 ILE A O 1
ATOM 526 N N . GLY A 1 73 ? -5.231 -1.194 11.311 1.00 72.38 73 GLY A N 1
ATOM 527 C CA . GLY A 1 73 ? -5.992 -0.268 12.162 1.00 72.38 73 GLY A CA 1
ATOM 528 C C . GLY A 1 73 ? -5.964 1.202 11.722 1.00 72.38 73 GLY A C 1
ATOM 529 O O . GLY A 1 73 ? -6.512 2.046 12.428 1.00 72.38 73 GLY A O 1
ATOM 530 N N . GLU A 1 74 ? -5.366 1.509 10.563 1.00 63.94 74 GLU A N 1
ATOM 531 C CA . GLU A 1 74 ? -5.289 2.869 10.005 1.00 63.94 74 GLU A CA 1
ATOM 532 C C . GLU A 1 74 ? -6.652 3.465 9.623 1.00 63.94 74 GLU A C 1
ATOM 534 O O . GLU A 1 74 ? -6.786 4.685 9.643 1.00 63.94 74 GLU A O 1
ATOM 539 N N . ASP A 1 75 ? -7.629 2.607 9.31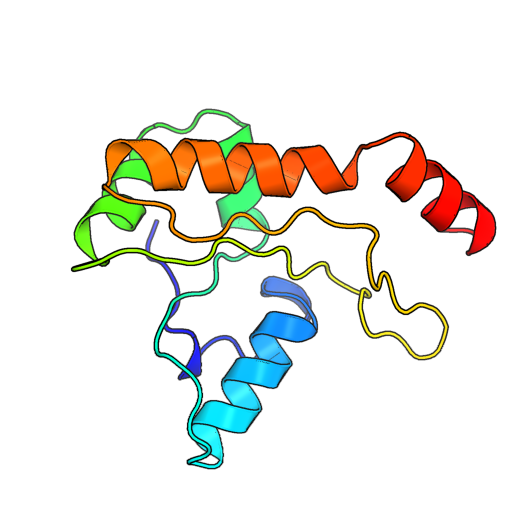8 1.00 61.91 75 ASP A N 1
ATOM 540 C CA . ASP A 1 75 ? -9.012 2.955 8.967 1.00 61.91 75 ASP A CA 1
ATOM 541 C C . ASP A 1 75 ? -10.004 2.340 9.981 1.00 61.91 75 ASP A C 1
ATOM 543 O O . ASP A 1 75 ? -11.036 1.782 9.612 1.00 61.91 75 ASP A O 1
ATOM 547 N N . SER A 1 76 ? -9.662 2.369 11.274 1.00 60.88 76 SER A N 1
ATOM 548 C CA . SER A 1 76 ? -10.558 1.895 12.338 1.00 60.88 76 SER A CA 1
ATOM 549 C C . SER A 1 76 ? -11.561 2.980 12.745 1.00 60.88 76 SER A C 1
ATOM 551 O O . SER A 1 76 ? -11.291 4.170 12.589 1.00 60.88 76 SER A O 1
ATOM 553 N N . GLU A 1 77 ? -12.710 2.588 13.311 1.00 57.91 77 GLU A N 1
ATOM 554 C CA . GLU A 1 77 ? -13.778 3.519 13.732 1.00 57.91 77 GLU A CA 1
ATOM 555 C C . GLU A 1 77 ? -13.291 4.649 14.665 1.00 57.91 77 GLU A C 1
ATOM 557 O O . GLU A 1 77 ? -13.917 5.705 14.725 1.00 57.91 77 GLU A O 1
ATOM 562 N N . GLY A 1 78 ? -12.168 4.454 15.369 1.00 54.12 78 GLY A N 1
ATOM 563 C CA . GLY A 1 78 ? -11.589 5.427 16.301 1.00 54.12 78 GLY A CA 1
ATOM 564 C C . GLY A 1 78 ? -10.354 6.186 15.802 1.00 54.12 78 GLY A C 1
ATOM 565 O O . GLY A 1 78 ? -9.910 7.102 16.492 1.00 54.12 78 GLY A O 1
ATOM 566 N N . ALA A 1 79 ? -9.774 5.832 14.650 1.00 57.81 79 ALA A N 1
ATOM 567 C CA . ALA A 1 79 ? -8.522 6.422 14.182 1.00 57.81 79 ALA A CA 1
ATOM 568 C C . ALA A 1 79 ? -8.399 6.376 12.657 1.00 57.81 79 ALA A C 1
ATOM 570 O O . ALA A 1 79 ? -8.354 5.302 12.065 1.00 57.81 79 ALA A O 1
ATOM 571 N N . SER A 1 80 ? -8.255 7.551 12.041 1.00 58.16 80 SER A N 1
ATOM 572 C CA . SER A 1 80 ? -7.833 7.691 10.650 1.00 58.16 80 SER A CA 1
ATOM 573 C C . SER A 1 80 ? -6.449 8.321 10.657 1.00 58.16 80 SER A C 1
ATOM 575 O O . SER A 1 80 ? -6.322 9.524 10.879 1.00 58.16 80 SER A O 1
ATOM 577 N N . PHE A 1 81 ? -5.388 7.542 10.422 1.00 59.03 81 PHE A N 1
ATOM 578 C CA . PHE A 1 81 ? -4.003 8.056 10.384 1.00 59.03 81 PHE A CA 1
ATOM 579 C C . PHE A 1 81 ? -3.721 8.901 9.123 1.00 59.03 81 PHE A C 1
ATOM 581 O O . PHE A 1 81 ? -2.599 8.965 8.608 1.00 59.03 81 PHE A O 1
ATOM 588 N N . ALA A 1 82 ? -4.753 9.561 8.596 1.00 59.97 82 ALA A N 1
ATOM 589 C CA . ALA A 1 82 ? -4.695 10.434 7.446 1.00 59.97 82 ALA A CA 1
ATOM 590 C C . ALA A 1 82 ? -3.598 11.493 7.635 1.00 59.97 82 ALA A C 1
ATOM 592 O O . ALA A 1 82 ? -3.579 12.245 8.607 1.00 59.97 82 ALA A O 1
ATOM 593 N N . GLY A 1 83 ? -2.658 11.530 6.688 1.00 60.19 83 GLY A N 1
ATOM 594 C CA . GLY A 1 83 ? -1.564 12.503 6.664 1.00 60.19 83 GLY A CA 1
ATOM 595 C C . GLY A 1 83 ? -0.379 12.208 7.589 1.00 60.19 83 GL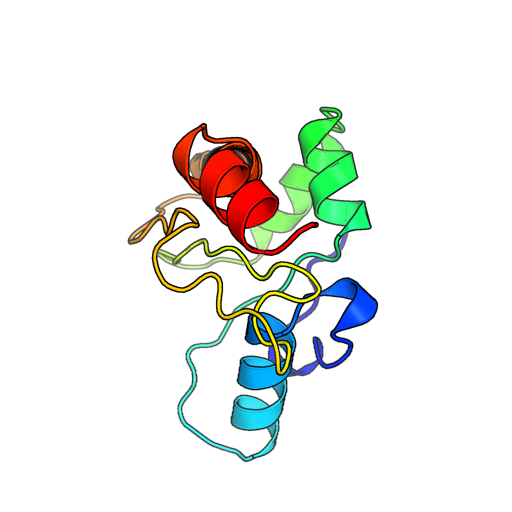Y A C 1
ATOM 596 O O . GLY A 1 83 ? 0.573 12.979 7.567 1.00 60.19 83 GLY A O 1
ATOM 597 N N . GLN A 1 84 ? -0.391 11.115 8.362 1.00 64.94 84 GLN A N 1
ATOM 598 C CA . GLN A 1 84 ? 0.715 10.791 9.281 1.00 64.94 84 GLN A CA 1
ATOM 599 C C . GLN A 1 84 ? 1.799 9.911 8.662 1.00 64.94 84 GLN A C 1
ATOM 601 O O . GLN A 1 84 ? 2.933 9.893 9.138 1.00 64.94 84 GLN A O 1
ATOM 606 N N . HIS A 1 85 ? 1.464 9.182 7.601 1.00 72.44 85 HIS A N 1
ATOM 607 C CA . HIS A 1 85 ? 2.393 8.277 6.941 1.00 72.44 85 HIS A CA 1
ATOM 608 C C . HIS A 1 85 ? 2.897 8.835 5.612 1.00 72.44 85 HIS A C 1
ATOM 610 O O . HIS A 1 85 ? 2.152 9.450 4.843 1.00 72.44 85 HIS A O 1
ATOM 616 N N . LEU A 1 86 ? 4.173 8.573 5.326 1.00 80.25 86 LEU A N 1
ATOM 617 C CA . LEU A 1 86 ? 4.826 8.994 4.095 1.00 80.25 86 LEU A CA 1
ATOM 618 C C . LEU A 1 86 ? 4.225 8.263 2.887 1.00 80.25 86 LEU A C 1
ATOM 620 O O . LEU A 1 86 ? 3.951 7.064 2.915 1.00 80.25 86 LEU A O 1
ATOM 624 N N . THR A 1 87 ? 4.057 9.000 1.794 1.00 86.19 87 THR A N 1
ATOM 625 C CA . THR A 1 87 ? 3.806 8.451 0.462 1.00 86.19 87 THR A CA 1
ATOM 626 C C . THR A 1 87 ? 4.916 8.939 -0.454 1.00 86.19 87 THR A C 1
ATOM 628 O O . THR A 1 87 ? 5.140 10.143 -0.563 1.00 86.19 87 THR A O 1
ATOM 631 N N . LEU A 1 88 ? 5.602 8.011 -1.115 1.00 85.50 88 LEU A N 1
ATOM 632 C CA . LEU A 1 88 ? 6.616 8.321 -2.116 1.00 85.50 88 LEU A CA 1
ATOM 633 C C . LEU A 1 88 ? 6.021 8.100 -3.503 1.00 85.50 88 LEU A C 1
ATOM 635 O O . LEU A 1 88 ? 5.573 7.005 -3.835 1.00 85.50 88 LEU A O 1
ATOM 639 N N . LEU A 1 89 ? 5.987 9.162 -4.304 1.00 89.75 89 LEU A N 1
ATOM 640 C CA . LEU A 1 89 ? 5.449 9.147 -5.662 1.00 89.75 89 LEU A CA 1
ATOM 641 C C . LEU A 1 89 ? 6.580 9.057 -6.683 1.00 89.75 89 LEU A C 1
ATOM 643 O O . LEU A 1 89 ? 7.693 9.507 -6.417 1.00 89.75 89 LEU A O 1
ATOM 647 N N . ASN A 1 90 ? 6.262 8.554 -7.879 1.00 87.38 90 ASN A N 1
ATOM 648 C CA . ASN A 1 90 ? 7.189 8.514 -9.012 1.00 87.38 90 ASN A CA 1
ATOM 649 C C . ASN A 1 90 ? 8.514 7.803 -8.659 1.00 87.38 90 ASN A C 1
ATOM 651 O O . ASN A 1 90 ? 9.591 8.229 -9.079 1.00 87.38 90 ASN A O 1
ATOM 655 N N . VAL A 1 91 ? 8.425 6.721 -7.880 1.00 85.88 91 VAL A N 1
ATOM 656 C CA . VAL A 1 91 ? 9.558 5.843 -7.582 1.00 85.88 91 VAL A CA 1
ATOM 657 C C . VAL A 1 91 ? 9.892 5.100 -8.869 1.00 85.88 91 VAL A C 1
ATOM 659 O O . VAL A 1 91 ? 9.078 4.340 -9.390 1.00 85.88 91 VAL A O 1
ATOM 662 N N . ARG A 1 92 ? 11.060 5.407 -9.432 1.00 79.12 92 ARG A N 1
ATOM 663 C CA . ARG A 1 92 ? 11.551 4.869 -10.705 1.00 79.12 92 ARG A CA 1
ATOM 664 C C . ARG A 1 92 ? 12.691 3.897 -10.443 1.00 79.12 92 ARG A C 1
ATOM 666 O O . ARG A 1 92 ? 13.545 4.197 -9.615 1.00 79.12 92 ARG A O 1
ATOM 673 N N . HIS A 1 93 ? 12.722 2.834 -11.243 1.00 67.31 93 HIS A N 1
ATOM 674 C CA . HIS A 1 93 ? 13.688 1.736 -11.217 1.00 67.31 93 HIS A CA 1
ATOM 675 C C . HIS A 1 93 ? 13.590 0.801 -10.010 1.00 67.31 93 HIS A C 1
ATOM 677 O O . HIS A 1 93 ? 13.247 1.182 -8.892 1.00 67.31 93 HIS A O 1
ATOM 683 N N . GLU A 1 94 ? 13.958 -0.445 -10.280 1.00 59.53 94 GLU A N 1
ATOM 684 C CA . GLU A 1 94 ? 14.096 -1.547 -9.333 1.00 59.53 94 GLU A CA 1
ATOM 685 C C . GLU A 1 94 ? 14.982 -1.188 -8.131 1.00 59.53 94 GLU A C 1
ATOM 687 O O . GLU A 1 94 ? 14.717 -1.598 -6.999 1.00 59.53 94 GLU A O 1
ATOM 692 N N . ASP A 1 95 ? 16.011 -0.365 -8.343 1.00 58.66 95 ASP A N 1
ATOM 693 C CA . ASP A 1 95 ? 16.949 -0.016 -7.281 1.00 58.66 95 ASP A CA 1
ATOM 694 C C . ASP A 1 95 ? 16.333 0.806 -6.151 1.00 58.66 95 ASP A C 1
ATOM 696 O O . ASP A 1 95 ? 16.798 0.714 -5.021 1.00 58.66 95 ASP A O 1
ATOM 700 N N . HIS A 1 96 ? 15.252 1.541 -6.415 1.00 73.44 96 HIS A N 1
ATOM 701 C CA . HIS A 1 96 ? 14.704 2.502 -5.456 1.00 73.44 96 HIS A CA 1
ATOM 702 C C . HIS A 1 96 ? 13.413 2.040 -4.769 1.00 73.44 96 HIS A C 1
ATOM 704 O O . HIS A 1 96 ? 12.980 2.681 -3.812 1.00 73.44 96 HIS A O 1
ATOM 710 N N . VAL A 1 97 ? 12.778 0.950 -5.223 1.00 78.31 97 VAL A N 1
ATOM 711 C CA . VAL A 1 97 ? 11.539 0.440 -4.599 1.00 78.31 97 VAL A CA 1
ATOM 712 C C . VAL A 1 97 ? 11.814 -0.064 -3.185 1.00 78.31 97 VAL A C 1
ATOM 714 O O . VAL A 1 97 ? 11.059 0.252 -2.270 1.00 78.31 97 VAL A O 1
ATOM 717 N N . ALA A 1 98 ? 12.925 -0.775 -2.994 1.00 78.00 98 ALA A N 1
ATOM 718 C CA . ALA A 1 98 ? 13.391 -1.232 -1.689 1.00 78.00 98 ALA A CA 1
ATOM 719 C C . ALA A 1 98 ? 13.540 -0.074 -0.691 1.00 78.00 98 ALA A C 1
ATOM 721 O O . ALA A 1 98 ? 12.894 -0.049 0.357 1.00 78.00 98 ALA A O 1
ATOM 722 N N . ASP A 1 99 ? 14.331 0.929 -1.070 1.00 81.00 99 ASP A N 1
ATOM 723 C CA . ASP A 1 99 ? 14.567 2.128 -0.269 1.00 81.00 99 ASP A CA 1
ATOM 724 C C . ASP A 1 99 ? 13.271 2.886 0.015 1.00 81.00 99 ASP A C 1
ATOM 726 O O . ASP A 1 99 ? 13.082 3.437 1.099 1.00 81.00 99 ASP A O 1
ATOM 730 N N . ALA A 1 100 ? 12.360 2.934 -0.959 1.00 84.88 100 ALA A N 1
ATOM 731 C CA . ALA A 1 100 ? 11.068 3.573 -0.786 1.00 84.88 100 ALA A CA 1
ATOM 732 C C . ALA A 1 100 ? 10.190 2.823 0.227 1.00 84.88 100 ALA A C 1
ATOM 734 O O . ALA A 1 100 ? 9.556 3.470 1.060 1.00 84.88 100 ALA A O 1
ATOM 735 N N . VAL A 1 101 ? 10.180 1.486 0.201 1.00 84.69 101 VAL A N 1
ATOM 736 C CA . VAL A 1 101 ? 9.481 0.658 1.199 1.00 84.69 101 VAL A CA 1
ATOM 737 C C . VAL A 1 101 ? 10.053 0.910 2.592 1.00 84.69 101 VAL A C 1
ATOM 739 O O . VAL A 1 101 ? 9.281 1.167 3.517 1.00 84.69 101 VAL A O 1
ATOM 742 N N . LEU A 1 102 ? 11.383 0.928 2.736 1.00 83.81 102 LEU A N 1
ATOM 743 C CA . LEU A 1 102 ? 12.052 1.216 4.009 1.00 83.81 102 LEU A CA 1
ATOM 744 C C . LEU A 1 102 ? 11.697 2.612 4.537 1.00 83.81 102 LEU A C 1
ATOM 746 O O . LEU A 1 102 ? 11.216 2.733 5.659 1.00 83.81 102 LEU A O 1
ATOM 750 N N . LYS A 1 103 ? 11.808 3.658 3.710 1.00 85.62 103 LYS A N 1
ATOM 751 C CA . LYS A 1 103 ? 11.441 5.037 4.090 1.00 85.62 103 LYS A CA 1
ATOM 752 C C . LYS A 1 103 ? 9.972 5.166 4.494 1.00 85.62 103 LYS A C 1
ATOM 754 O O . LYS A 1 103 ? 9.639 5.856 5.459 1.00 85.62 103 LYS A O 1
ATOM 759 N N . VAL A 1 104 ? 9.068 4.513 3.762 1.00 88.31 104 VAL A N 1
ATOM 760 C CA . VAL A 1 104 ? 7.636 4.497 4.096 1.00 88.31 104 VAL A CA 1
ATOM 761 C C . VAL A 1 104 ? 7.399 3.760 5.414 1.00 88.31 104 VAL A C 1
ATOM 763 O O . VAL A 1 104 ? 6.620 4.243 6.238 1.00 88.31 104 VAL A O 1
ATOM 766 N N . ARG A 1 105 ? 8.100 2.652 5.672 1.00 84.75 105 ARG A N 1
ATOM 767 C CA . ARG A 1 105 ? 8.030 1.934 6.950 1.00 84.75 105 ARG A CA 1
ATOM 768 C C . ARG A 1 105 ? 8.558 2.779 8.109 1.00 84.75 105 ARG A C 1
ATOM 770 O O . ARG A 1 105 ? 7.870 2.909 9.120 1.00 84.75 105 ARG A O 1
ATOM 777 N N . GLU A 1 106 ? 9.721 3.401 7.952 1.00 83.75 106 GLU A N 1
ATOM 778 C CA . GLU A 1 106 ? 10.320 4.304 8.941 1.00 83.75 106 GLU A CA 1
ATOM 779 C C . GLU A 1 106 ? 9.403 5.484 9.274 1.00 83.75 106 GLU A C 1
ATOM 781 O O . GLU A 1 106 ? 9.338 5.910 10.429 1.00 83.75 106 GLU A O 1
ATOM 786 N N . SER A 1 107 ? 8.619 5.968 8.301 1.00 81.12 107 SER A N 1
ATOM 787 C CA . SER A 1 107 ? 7.669 7.063 8.523 1.00 81.12 107 SER A CA 1
ATOM 788 C C . SER A 1 107 ? 6.639 6.763 9.615 1.00 81.12 107 SER A C 1
ATOM 790 O O . SER A 1 107 ? 6.229 7.675 10.336 1.00 81.12 107 SER A O 1
ATOM 792 N N . ALA A 1 108 ? 6.293 5.486 9.818 1.00 74.38 108 ALA A N 1
ATOM 793 C CA . ALA A 1 108 ? 5.411 5.069 10.900 1.00 74.38 108 ALA A CA 1
ATOM 794 C C . ALA A 1 108 ? 6.004 5.387 12.283 1.00 74.38 108 ALA A C 1
ATOM 796 O O . ALA A 1 108 ? 5.250 5.569 13.234 1.00 74.38 108 ALA A O 1
ATOM 797 N N . HIS A 1 109 ? 7.330 5.480 12.420 1.00 70.94 109 HIS A N 1
ATOM 798 C CA . HIS A 1 109 ? 8.038 5.719 13.683 1.00 70.94 109 HIS A CA 1
ATOM 799 C C . HIS A 1 109 ? 8.460 7.180 13.902 1.00 70.94 109 HIS A C 1
ATOM 801 O O . HIS A 1 109 ? 9.096 7.480 14.915 1.00 70.94 109 HIS A O 1
ATOM 807 N N . THR A 1 110 ? 8.081 8.089 13.001 1.00 70.12 110 THR A N 1
ATOM 808 C CA . THR A 1 110 ? 8.313 9.532 13.160 1.00 70.12 110 THR A CA 1
ATOM 809 C C . THR A 1 110 ? 7.658 10.077 14.429 1.00 70.12 110 THR A C 1
ATOM 811 O O . THR A 1 110 ? 6.683 9.524 14.945 1.00 70.12 110 THR A O 1
ATOM 814 N N . GLU A 1 111 ? 8.189 11.182 14.954 1.00 63.72 111 GLU A N 1
ATOM 815 C CA . GLU A 1 111 ? 7.662 11.802 16.171 1.00 63.72 111 GLU A CA 1
ATOM 816 C C . GLU A 1 111 ? 6.195 12.227 16.017 1.00 63.72 111 GLU A C 1
ATOM 818 O O . GLU A 1 111 ? 5.414 12.039 16.948 1.00 63.72 111 GLU A O 1
ATOM 823 N N . SER A 1 112 ? 5.792 12.692 14.831 1.00 65.31 112 SER A N 1
ATOM 824 C CA . SER A 1 112 ? 4.399 13.013 14.502 1.00 65.31 112 SER A CA 1
ATOM 825 C C . SER A 1 112 ? 3.495 11.779 14.541 1.00 65.31 112 SER A C 1
ATOM 827 O O . SER A 1 112 ? 2.468 11.799 15.219 1.00 65.31 112 SER A O 1
ATOM 829 N N . ALA A 1 113 ? 3.906 10.670 13.920 1.00 66.19 113 ALA A N 1
ATOM 830 C CA . ALA A 1 113 ? 3.145 9.422 13.945 1.00 66.19 113 ALA A CA 1
ATOM 831 C C . ALA A 1 113 ? 3.064 8.820 15.362 1.00 66.19 113 ALA A C 1
ATOM 833 O O . ALA A 1 113 ? 2.028 8.283 15.759 1.00 66.19 113 ALA A O 1
ATOM 834 N N . ARG A 1 114 ? 4.132 8.939 16.165 1.00 67.62 114 ARG A N 1
ATOM 835 C CA . ARG A 1 114 ? 4.146 8.520 17.580 1.00 67.62 114 ARG A CA 1
ATOM 836 C C . ARG A 1 114 ? 3.296 9.433 18.462 1.00 67.62 114 ARG A C 1
ATOM 838 O O . ARG A 1 114 ? 2.621 8.944 19.361 1.00 67.62 114 ARG A O 1
ATOM 845 N N . ALA A 1 115 ? 3.318 10.743 18.232 1.00 66.62 115 ALA A N 1
ATOM 846 C CA . ALA A 1 115 ? 2.463 11.694 18.932 1.00 66.62 115 ALA A CA 1
ATOM 847 C C . ALA A 1 115 ? 0.985 11.424 18.634 1.00 66.62 115 ALA A C 1
ATOM 849 O O . ALA A 1 115 ? 0.191 11.378 19.568 1.00 66.62 115 ALA A O 1
ATOM 850 N N . TYR A 1 116 ? 0.645 11.146 17.375 1.00 67.00 116 TYR A N 1
ATOM 851 C CA . TYR A 1 116 ? -0.713 10.791 16.972 1.00 67.00 116 TYR A CA 1
ATOM 852 C C . TYR A 1 116 ? -1.194 9.485 17.628 1.00 67.00 116 TYR A C 1
ATOM 854 O O . TYR A 1 116 ? -2.288 9.429 18.189 1.00 67.00 116 TYR A O 1
ATOM 862 N N . ARG A 1 117 ? -0.337 8.457 17.675 1.00 70.31 117 ARG A N 1
ATOM 863 C CA . ARG A 1 117 ? -0.615 7.219 18.424 1.00 70.31 117 ARG A CA 1
ATOM 864 C C . ARG A 1 117 ? -0.880 7.470 19.908 1.00 70.31 117 ARG A C 1
ATOM 866 O O . ARG A 1 117 ? -1.922 7.069 20.419 1.00 70.31 117 ARG A O 1
ATOM 873 N N . ARG A 1 118 ? -0.036 8.285 20.555 1.00 72.31 118 ARG A N 1
ATOM 874 C CA . ARG A 1 118 ? -0.254 8.721 21.947 1.00 72.31 118 ARG A CA 1
ATOM 875 C C . ARG A 1 118 ? -1.583 9.454 22.139 1.00 72.31 118 ARG A C 1
ATOM 877 O O . ARG A 1 118 ? -2.237 9.214 23.146 1.00 72.31 118 ARG A O 1
ATOM 884 N N . THR A 1 119 ? -2.003 10.313 21.203 1.00 71.12 119 THR A N 1
ATOM 885 C CA . THR A 1 119 ? -3.310 10.996 21.301 1.00 71.12 119 THR A CA 1
ATOM 886 C C . THR A 1 119 ? -4.499 10.045 21.172 1.00 71.12 119 THR A C 1
ATOM 888 O O . THR A 1 119 ? -5.562 10.338 21.707 1.00 71.12 119 THR A O 1
ATOM 891 N N . LEU A 1 120 ? -4.312 8.906 20.504 1.00 64.94 120 LEU A N 1
ATOM 892 C CA . LEU A 1 120 ? -5.324 7.865 20.328 1.00 64.94 120 LEU A CA 1
ATOM 893 C C . LEU A 1 120 ? -5.264 6.764 21.401 1.00 64.94 120 LEU A C 1
ATOM 895 O O . LEU A 1 120 ? -6.129 5.894 21.424 1.00 64.94 120 LEU A O 1
ATOM 899 N N . GLY A 1 121 ? -4.267 6.795 22.294 1.00 60.56 121 GLY A N 1
ATOM 900 C CA . GLY A 1 121 ? -4.095 5.796 23.354 1.00 60.56 121 GLY A CA 1
ATOM 901 C C . GLY A 1 121 ? -3.596 4.429 22.870 1.00 60.56 121 GLY A C 1
ATOM 902 O O . GLY A 1 121 ? -3.816 3.434 23.559 1.00 60.56 121 GLY A O 1
ATOM 903 N N . ILE A 1 122 ? -2.937 4.386 21.707 1.00 56.00 122 ILE A N 1
ATOM 904 C CA . ILE A 1 122 ? -2.367 3.185 21.062 1.00 56.00 122 ILE A CA 1
ATOM 905 C C . ILE A 1 122 ? -0.872 3.337 20.772 1.00 56.00 122 ILE A C 1
ATOM 907 O O . ILE A 1 122 ? -0.339 4.464 20.895 1.00 56.00 122 ILE A O 1
#

Sequence (122 aa):
MKPTPLIDALDEKHFGGKAASLARLLRAGLPVPPGFALATTDVEAVFDGLADALTHLRLEFAGPCAVRSSAIGEDSEGASFAGQHLTLLNVRHEDHVADAVLKVRESAHTESARAYRRTLGI

pLDDT: mean 78.71, std 12.97, range [54.12, 97.5]

Foldseek 3Di:
DAFAKLLRQLDCQFFADVSNVLNVCVVVVHPDDTDTTGTPVLLVCLLVVVPVSLVNVQPPDPFFDKDAHHDRCCPPPQHPCPPQFDIDGRQDHSVCVSVRSNNRVVSCVDPSNVVRCVVSVD

Radius of gyration: 14.31 Å; chains: 1; bounding box: 34×26×39 Å

Secondary structure (DSSP, 8-state):
--PEEGGG---HHHHHHHHHHHHHHHHTT--PPP-EE--HHHHHHHHTT-HHHHHHHHTT-SS-EEEE---TTTEETTEE-TTTS-EEEEE-SHHHHHHHHHHHHHHTTSHHHHHHHHHHT-